Protein AF-A0A2A6FGW3-F1 (afdb_monomer_lite)

InterPro domains:
  IPR027056 Gluconate 2-dehydrogenase subunit 3 [PF13618] (12-99)

Foldseek 3Di:
DPPPDDDPDDPVRLVVQLQVQQQVQCCVVPVDHLVPDDPVVNVVVLVCLCVQNDDTPPPDRSNVSSVVVVVVLVCQCQDFCVVVRVPQVVVCVVVLNQEPDPDDPVCPPVPPDRDPDHHAGPVGHPVVPDPDD

Organism: NCBI:txid2037900

Secondary structure (DSSP, 8-state):
--S---SS--HHHHHHHHHHHHHHHHHHHHS--GGGS-HHHHHHHHHHHHTT--B-STT-BHHHHHHHHHHHHHHHHHS-GGGS-SGGGHHHHHHT--BS-S--HHHHT-TT---SS--BBTTB-GGGGSS--

Radius of gyration: 20.11 Å; chains: 1; bounding box: 54×34×54 Å

Structure (mmCIF, N/CA/C/O backbone):
data_AF-A0A2A6FGW3-F1
#
_entry.id   AF-A0A2A6FGW3-F1
#
loop_
_atom_site.group_PDB
_atom_site.id
_atom_site.type_symbol
_atom_site.label_atom_id
_atom_site.label_alt_id
_atom_site.label_comp_id
_atom_site.label_asym_id
_atom_site.label_entity_id
_atom_site.label_seq_id
_atom_site.pdbx_PDB_ins_code
_atom_site.Cartn_x
_atom_site.Cartn_y
_atom_site.Cartn_z
_atom_site.occupancy
_atom_site.B_iso_or_equiv
_atom_site.auth_seq_id
_atom_site.auth_comp_id
_atom_site.auth_asym_id
_atom_site.auth_atom_id
_atom_site.pdbx_PDB_model_num
ATOM 1 N N . PRO A 1 1 ? -12.564 15.264 -8.832 1.00 50.06 1 PRO A N 1
ATOM 2 C CA . PRO A 1 1 ? -11.524 15.688 -7.862 1.00 50.06 1 PRO A CA 1
ATOM 3 C C . PRO A 1 1 ? -10.136 15.166 -8.280 1.00 50.06 1 PRO A C 1
ATOM 5 O O . PRO A 1 1 ? -9.916 13.964 -8.263 1.00 50.06 1 PRO A O 1
ATOM 8 N N . THR A 1 2 ? -9.234 16.052 -8.717 1.00 65.06 2 THR A N 1
ATOM 9 C CA . THR A 1 2 ? -7.905 15.710 -9.281 1.00 65.06 2 THR A CA 1
ATOM 10 C C . THR A 1 2 ? -6.725 16.015 -8.350 1.00 65.06 2 THR A C 1
ATOM 12 O O . THR A 1 2 ? -5.593 15.714 -8.699 1.00 65.06 2 THR A O 1
ATOM 15 N N . GLN A 1 3 ? -6.969 16.595 -7.169 1.00 75.44 3 GLN A N 1
ATOM 16 C CA . GLN A 1 3 ? -5.915 17.135 -6.292 1.00 75.44 3 GLN A CA 1
ATOM 17 C C . GLN A 1 3 ? -5.476 16.183 -5.159 1.00 75.44 3 GLN A C 1
ATOM 19 O O . GLN A 1 3 ? -4.662 16.553 -4.320 1.00 75.44 3 GLN A O 1
ATOM 24 N N . GLY A 1 4 ? -6.006 14.957 -5.097 1.00 76.25 4 GLY A N 1
ATOM 25 C CA . GLY A 1 4 ? -5.706 14.022 -4.005 1.00 76.25 4 GLY A CA 1
ATOM 26 C C . GLY A 1 4 ? -6.292 14.454 -2.651 1.00 76.25 4 GLY A C 1
ATOM 27 O O . GLY A 1 4 ? -7.214 15.268 -2.586 1.00 76.25 4 GLY A O 1
ATOM 28 N N . TYR A 1 5 ? -5.785 13.876 -1.560 1.00 82.31 5 TYR A N 1
ATOM 29 C CA . TYR A 1 5 ? -6.255 14.136 -0.193 1.00 82.31 5 TYR A CA 1
ATOM 30 C C . TYR A 1 5 ? -6.014 15.596 0.237 1.00 82.31 5 TYR A C 1
ATOM 32 O O . TYR A 1 5 ? -4.895 16.083 0.129 1.00 82.31 5 TYR A O 1
ATOM 40 N N . GLN A 1 6 ? -7.054 16.262 0.756 1.00 83.88 6 GLN A N 1
ATOM 41 C CA . GLN A 1 6 ? -7.042 17.689 1.139 1.00 83.88 6 GLN A CA 1
ATOM 42 C C . GLN A 1 6 ? -7.159 17.931 2.657 1.00 83.88 6 GLN A C 1
ATOM 44 O O . GLN A 1 6 ? -7.456 19.042 3.083 1.00 83.88 6 GLN A O 1
ATOM 49 N N . GLY A 1 7 ? -7.014 16.894 3.487 1.00 84.19 7 GLY A N 1
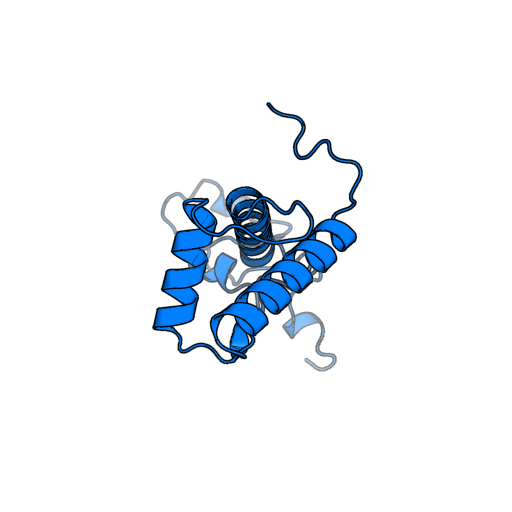ATOM 50 C CA . GLY A 1 7 ? -7.095 17.048 4.942 1.00 84.19 7 GLY A CA 1
ATOM 51 C C . GLY A 1 7 ? -5.765 17.471 5.570 1.00 84.19 7 GLY A C 1
ATOM 52 O O . GLY A 1 7 ? -4.706 17.332 4.966 1.00 84.19 7 GLY A O 1
ATOM 53 N N . GLU A 1 8 ? -5.814 17.924 6.821 1.00 87.75 8 GLU A N 1
ATOM 54 C CA . GLU A 1 8 ? -4.642 18.454 7.542 1.00 87.75 8 GLU A CA 1
ATOM 55 C C . GLU A 1 8 ? -3.613 17.373 7.917 1.00 87.75 8 GLU A C 1
ATOM 57 O O . GLU A 1 8 ? -2.424 17.652 8.060 1.00 87.75 8 GLU A O 1
ATOM 62 N N . ALA A 1 9 ? -4.061 16.123 8.076 1.00 91.12 9 ALA A N 1
ATOM 63 C CA . ALA A 1 9 ? -3.188 15.025 8.476 1.00 91.12 9 ALA A CA 1
ATOM 64 C C . ALA A 1 9 ? -2.201 14.639 7.363 1.00 91.12 9 ALA A C 1
ATOM 66 O O . ALA A 1 9 ? -2.599 14.221 6.273 1.00 91.12 9 ALA A O 1
ATOM 67 N N . ASN A 1 10 ? -0.906 14.674 7.668 1.00 92.69 10 ASN A N 1
ATOM 68 C CA . ASN A 1 10 ? 0.126 14.174 6.765 1.00 92.69 10 ASN A CA 1
ATOM 69 C C . ASN A 1 10 ? 0.042 12.636 6.600 1.00 92.69 10 ASN A C 1
ATOM 71 O O . ASN A 1 10 ? -0.631 11.959 7.389 1.00 92.69 10 ASN A O 1
ATOM 75 N N . PRO A 1 11 ? 0.732 12.039 5.606 1.00 91.44 11 PRO A N 1
ATOM 76 C CA . PRO A 1 11 ? 0.661 10.598 5.363 1.00 91.44 11 PRO A CA 1
ATOM 77 C C . PRO A 1 11 ? 0.956 9.738 6.601 1.00 91.44 11 PRO A C 1
ATOM 79 O O . PRO A 1 11 ? 0.189 8.828 6.912 1.00 91.44 11 PRO A O 1
ATOM 82 N N . ALA A 1 12 ? 2.005 10.056 7.366 1.00 94.88 12 ALA A N 1
ATOM 83 C CA . ALA A 1 12 ? 2.371 9.290 8.558 1.00 94.88 12 ALA A CA 1
ATOM 84 C C . ALA A 1 12 ? 1.294 9.359 9.655 1.00 94.88 12 ALA A C 1
ATOM 86 O O . ALA A 1 12 ? 0.997 8.353 10.300 1.00 94.88 12 ALA A O 1
ATOM 87 N N . GLN A 1 13 ? 0.681 10.527 9.858 1.00 95.69 13 GLN A N 1
ATOM 88 C CA . GLN A 1 13 ? -0.421 10.706 10.805 1.00 95.69 13 GLN A CA 1
ATOM 89 C C . GLN A 1 13 ? -1.645 9.885 10.397 1.00 95.69 13 GLN A C 1
ATOM 91 O O . GLN A 1 13 ? -2.219 9.201 11.241 1.00 95.69 13 GLN A O 1
ATOM 96 N N . ARG A 1 14 ? -2.003 9.875 9.105 1.00 94.94 14 ARG A N 1
ATOM 97 C CA . ARG A 1 14 ? -3.132 9.077 8.593 1.00 94.94 14 ARG A CA 1
ATOM 98 C C . ARG A 1 14 ? -2.955 7.588 8.896 1.00 94.94 14 ARG A C 1
ATOM 100 O O . ARG A 1 14 ? -3.897 6.955 9.365 1.00 94.94 14 ARG A O 1
ATOM 107 N N . TYR A 1 15 ? -1.749 7.053 8.699 1.00 97.06 15 TYR A N 1
ATOM 108 C CA . TYR A 1 15 ? -1.432 5.662 9.039 1.00 97.06 15 TYR A CA 1
ATOM 109 C C . TYR A 1 15 ? -1.510 5.385 10.533 1.00 97.06 15 TYR A C 1
ATOM 111 O O . TYR A 1 15 ? -2.176 4.436 10.936 1.00 97.06 15 TYR A O 1
ATOM 119 N N . ARG A 1 16 ? -0.867 6.211 11.364 1.00 97.31 16 ARG A N 1
ATOM 120 C CA . ARG A 1 16 ? -0.874 6.012 12.821 1.00 97.31 16 ARG A CA 1
ATOM 121 C C . ARG A 1 16 ? -2.296 6.029 13.378 1.00 97.31 16 ARG A C 1
ATOM 123 O O . ARG A 1 16 ? -2.657 5.127 14.127 1.00 97.31 16 ARG A O 1
ATOM 130 N N . THR A 1 17 ? -3.113 6.998 12.967 1.00 96.88 17 THR A N 1
ATOM 131 C CA . THR A 1 17 ? -4.505 7.109 13.420 1.00 96.88 17 THR A CA 1
ATOM 132 C C . THR A 1 17 ? -5.368 5.963 12.893 1.00 96.88 17 THR A C 1
ATOM 134 O O . THR A 1 17 ? -6.152 5.394 13.653 1.00 96.88 17 THR A O 1
ATOM 137 N N . GLY A 1 18 ? -5.221 5.583 11.620 1.00 97.25 18 GLY A N 1
ATOM 138 C CA . GLY A 1 18 ? -5.980 4.479 11.032 1.00 97.25 18 GLY A CA 1
ATOM 139 C C . GLY A 1 18 ? -5.662 3.129 11.679 1.00 97.25 18 GLY A C 1
ATOM 140 O O . GLY A 1 18 ? -6.577 2.426 12.103 1.00 97.25 18 GLY A O 1
ATOM 141 N N . LEU A 1 19 ? -4.375 2.806 11.848 1.00 97.69 19 LEU A N 1
ATOM 142 C CA . LEU A 1 19 ? -3.931 1.564 12.490 1.00 97.69 19 LEU A CA 1
ATOM 143 C C . LEU A 1 19 ? -4.355 1.493 13.961 1.00 97.69 19 LEU A C 1
ATOM 145 O O . LEU A 1 19 ? -4.880 0.470 14.390 1.00 97.69 19 LEU A O 1
ATOM 149 N N . ALA A 1 20 ? -4.204 2.586 14.717 1.00 97.62 20 ALA A N 1
ATOM 150 C CA . ALA A 1 20 ? -4.673 2.644 16.102 1.00 97.62 20 ALA A CA 1
ATOM 151 C C . ALA A 1 20 ? -6.197 2.464 16.208 1.00 97.62 20 ALA A C 1
ATOM 153 O O . ALA A 1 20 ? -6.692 1.866 17.163 1.00 97.62 20 ALA A O 1
ATOM 154 N N . SER A 1 21 ? -6.952 2.955 15.221 1.00 97.75 21 SER A N 1
ATOM 155 C CA . SER A 1 21 ? -8.410 2.812 15.201 1.00 97.75 21 SER A CA 1
ATOM 156 C C . SER A 1 21 ? -8.845 1.383 14.873 1.00 97.75 21 SER A C 1
ATOM 158 O O . SER A 1 21 ? -9.784 0.895 15.495 1.00 97.75 21 SER A O 1
ATOM 160 N N . ILE A 1 22 ? -8.140 0.689 13.969 1.00 98.12 22 ILE A N 1
ATOM 161 C CA . ILE A 1 22 ? -8.346 -0.748 13.713 1.00 98.12 22 ILE A CA 1
ATOM 162 C C . ILE A 1 22 ? -8.036 -1.571 14.965 1.00 98.12 22 ILE A C 1
ATOM 164 O O . ILE A 1 22 ? -8.847 -2.406 15.358 1.00 98.12 22 ILE A O 1
ATOM 168 N N . ASP A 1 23 ? -6.891 -1.324 15.604 1.00 97.56 23 ASP A N 1
ATOM 169 C CA . ASP A 1 23 ? -6.475 -2.055 16.804 1.00 97.56 23 ASP A CA 1
ATOM 170 C C . ASP A 1 23 ? -7.485 -1.880 17.947 1.00 97.56 23 ASP A C 1
ATOM 172 O O . ASP A 1 23 ? -7.936 -2.859 18.535 1.00 97.56 23 ASP A O 1
ATOM 176 N N . SER 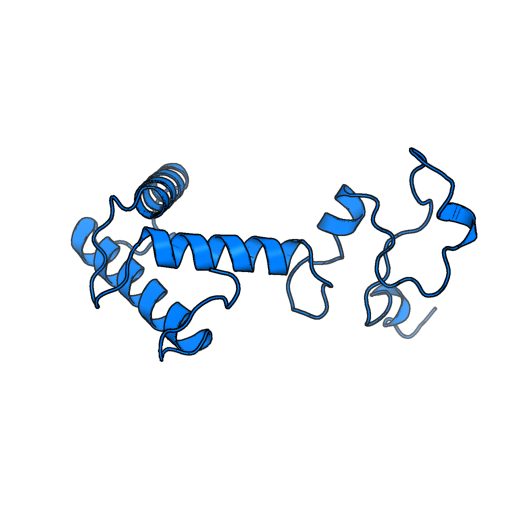A 1 24 ? -7.919 -0.642 18.206 1.00 97.62 24 SER A N 1
ATOM 177 C CA . SER A 1 24 ? -8.953 -0.349 19.205 1.00 97.62 24 SER A CA 1
ATOM 178 C C . SER A 1 24 ? -10.283 -1.036 18.880 1.00 97.62 24 SER A C 1
ATOM 180 O O . SER A 1 24 ? -10.878 -1.664 19.755 1.00 97.62 24 SER A O 1
ATOM 182 N N . PHE A 1 25 ? -10.728 -0.973 17.620 1.00 97.94 25 PHE A N 1
ATOM 183 C CA . PHE A 1 25 ? -11.969 -1.610 17.180 1.00 97.94 25 PHE A CA 1
ATOM 184 C C . PHE A 1 25 ? -11.940 -3.130 17.398 1.00 97.94 25 PHE A C 1
ATOM 186 O O . PHE A 1 25 ? -12.860 -3.687 17.992 1.00 97.94 25 PHE A O 1
ATOM 193 N N . LEU A 1 26 ? -10.876 -3.807 16.959 1.00 97.94 26 LEU A N 1
ATOM 194 C CA . LEU A 1 26 ? -10.769 -5.265 17.060 1.00 97.94 26 LEU A CA 1
ATOM 195 C C . LEU A 1 26 ? -10.559 -5.739 18.502 1.00 97.94 26 LEU A C 1
ATOM 197 O O . LEU A 1 26 ? -11.156 -6.739 18.906 1.00 97.94 26 LEU A O 1
ATOM 201 N N . LYS A 1 27 ? -9.811 -4.982 19.315 1.00 96.94 27 LYS A N 1
ATOM 202 C CA . LYS A 1 27 ? -9.680 -5.254 20.753 1.00 96.94 27 LYS A CA 1
ATOM 203 C C . LYS A 1 27 ? -11.013 -5.142 21.482 1.00 96.94 27 LYS A C 1
ATOM 205 O O . LYS A 1 27 ? -11.288 -5.959 22.352 1.00 96.94 27 LYS A O 1
ATOM 210 N N . GLN A 1 28 ? -11.848 -4.166 21.132 1.00 96.56 28 GLN A N 1
ATOM 211 C CA . GLN A 1 28 ? -13.182 -4.032 21.724 1.00 96.56 28 GLN A CA 1
ATOM 212 C C . GLN A 1 28 ? -14.150 -5.117 21.243 1.00 96.56 28 GLN A C 1
ATOM 214 O O . GLN A 1 28 ? -14.975 -5.575 22.027 1.00 96.56 28 GLN A O 1
ATOM 219 N N . ARG A 1 29 ? -14.052 -5.527 19.972 1.00 95.06 29 ARG A N 1
ATOM 220 C CA . ARG A 1 29 ? -14.930 -6.543 19.379 1.00 95.06 29 ARG A CA 1
ATOM 221 C C . ARG A 1 29 ? -14.618 -7.950 19.898 1.00 95.06 29 ARG A C 1
ATOM 223 O O . ARG A 1 29 ? -15.518 -8.623 20.386 1.00 95.06 29 ARG A O 1
ATOM 230 N N . ASP A 1 30 ? -13.347 -8.356 19.821 1.00 92.31 30 ASP A N 1
ATOM 231 C CA . ASP A 1 30 ? -12.923 -9.753 20.015 1.00 92.31 30 ASP A CA 1
ATOM 232 C C . ASP A 1 30 ? -11.735 -9.915 20.983 1.00 92.31 30 ASP A C 1
ATOM 234 O O . ASP A 1 30 ? -11.254 -11.030 21.183 1.00 92.31 30 ASP A O 1
ATOM 238 N N . GLY A 1 31 ? -11.198 -8.824 21.543 1.00 96.00 31 GLY A N 1
ATOM 239 C CA . GLY A 1 31 ? -9.981 -8.864 22.367 1.00 96.00 31 GLY A CA 1
ATOM 240 C C . GLY A 1 31 ? -8.692 -9.146 21.587 1.00 96.00 31 GLY A C 1
ATOM 241 O O . GLY A 1 31 ? -7.649 -9.348 22.205 1.00 96.00 31 GLY A O 1
ATOM 242 N N . LYS A 1 32 ? -8.751 -9.156 20.250 1.00 96.94 32 LYS A N 1
ATOM 243 C CA . LYS A 1 32 ? -7.640 -9.489 19.348 1.00 96.94 32 LYS A CA 1
ATOM 244 C C . LYS A 1 32 ? -7.172 -8.274 18.555 1.00 96.94 32 LYS A C 1
ATOM 246 O O . LYS A 1 32 ? -7.934 -7.351 18.282 1.00 96.94 32 LYS A O 1
ATOM 251 N N . THR A 1 33 ? -5.924 -8.313 18.122 1.00 97.19 33 THR A N 1
ATOM 252 C CA . THR A 1 33 ? -5.369 -7.452 17.075 1.00 97.19 33 THR A CA 1
ATOM 253 C C . THR A 1 33 ? -5.685 -8.024 15.689 1.00 97.19 33 THR A C 1
ATOM 255 O O . THR A 1 33 ? -6.024 -9.198 15.545 1.00 97.19 33 THR A O 1
ATOM 258 N N . PHE A 1 34 ? -5.526 -7.219 14.632 1.00 97.44 34 PHE A N 1
ATOM 259 C CA . PHE A 1 34 ? -5.724 -7.687 13.252 1.00 97.44 34 PHE A CA 1
ATOM 260 C C . PHE A 1 34 ? -4.841 -8.895 12.899 1.00 97.44 34 PHE A C 1
ATOM 262 O O . PHE A 1 34 ? -5.311 -9.833 12.264 1.00 97.44 34 PHE A O 1
ATOM 269 N N . ALA A 1 35 ? -3.584 -8.899 13.353 1.00 96.94 35 ALA A N 1
ATOM 270 C CA . ALA A 1 35 ? -2.634 -9.974 13.066 1.00 96.94 35 ALA A CA 1
ATOM 271 C C . ALA A 1 35 ? -2.979 -11.303 13.765 1.00 96.94 35 ALA A C 1
ATOM 273 O O . ALA A 1 35 ? -2.505 -12.353 13.343 1.00 96.94 35 ALA A O 1
ATOM 274 N N . GLU A 1 36 ? -3.797 -11.266 14.819 1.00 97.69 36 GLU A N 1
ATOM 275 C CA . GLU A 1 36 ? -4.243 -12.449 15.567 1.00 97.69 36 GLU A CA 1
ATOM 276 C C . GLU A 1 36 ? -5.546 -13.052 15.015 1.00 97.69 36 GLU A C 1
ATOM 278 O O . GLU A 1 36 ? -5.965 -14.133 15.443 1.00 97.69 36 GLU A O 1
ATOM 283 N N . LEU A 1 37 ? -6.207 -12.366 14.078 1.00 97.94 37 LEU A N 1
ATOM 284 C CA . LEU A 1 37 ? -7.356 -12.902 13.354 1.00 97.94 37 LEU A CA 1
ATOM 285 C C . LEU A 1 37 ? -6.918 -14.023 12.408 1.00 97.94 37 LEU A C 1
ATOM 287 O O . LEU A 1 37 ? -5.830 -13.971 11.828 1.00 97.94 37 LEU A O 1
ATOM 291 N N . GLN A 1 38 ? -7.786 -15.013 12.202 1.00 97.62 38 GLN A N 1
ATOM 292 C CA . GLN A 1 38 ? -7.559 -16.019 11.168 1.00 97.62 38 GLN A CA 1
ATOM 293 C C . GLN A 1 38 ? -7.598 -15.375 9.773 1.00 97.62 38 GLN A C 1
ATOM 295 O O . GLN A 1 38 ? -8.307 -14.385 9.589 1.00 97.62 38 GLN A O 1
ATOM 300 N N . PRO A 1 39 ? -6.914 -15.937 8.758 1.00 98.12 39 PRO A N 1
ATOM 301 C CA . PRO A 1 39 ? -6.850 -15.333 7.422 1.00 98.12 39 PRO A CA 1
ATOM 302 C C . PRO A 1 39 ? -8.223 -14.978 6.828 1.00 98.12 39 PRO A C 1
ATOM 304 O O . PRO A 1 39 ? -8.429 -13.863 6.363 1.00 98.12 39 PRO A O 1
A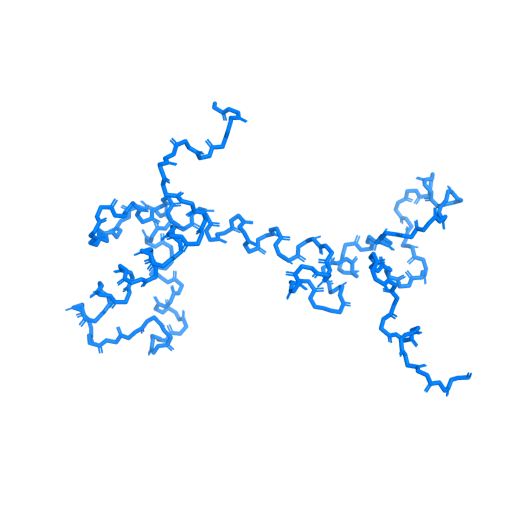TOM 307 N N . ALA A 1 40 ? -9.208 -15.872 6.952 1.00 98.06 40 ALA A N 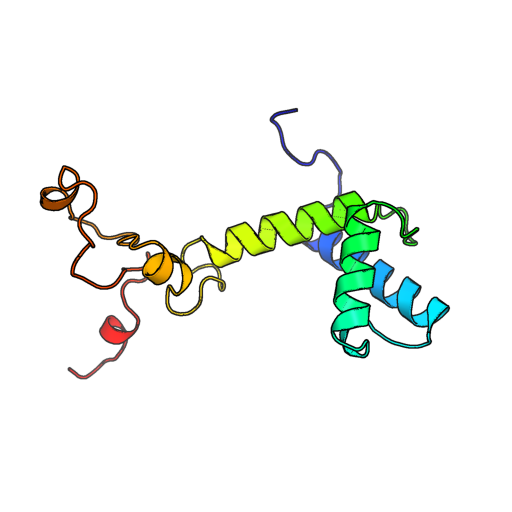1
ATOM 308 C CA . ALA A 1 40 ? -10.566 -15.609 6.473 1.00 98.06 40 ALA A CA 1
ATOM 309 C C . ALA A 1 40 ? -11.267 -14.455 7.224 1.00 98.06 40 ALA A C 1
ATOM 311 O O . ALA A 1 40 ? -12.076 -13.733 6.645 1.00 98.06 40 ALA A O 1
ATOM 312 N N . GLU A 1 41 ? -10.962 -14.265 8.510 1.00 97.88 41 GLU A N 1
ATOM 313 C CA . GLU A 1 41 ? -11.491 -13.156 9.314 1.00 97.88 41 GLU A CA 1
ATOM 314 C C . GLU A 1 41 ? -10.806 -11.829 8.958 1.00 97.88 41 GLU A C 1
ATOM 316 O O . GLU A 1 41 ? -11.460 -10.784 8.970 1.00 97.88 41 GLU A O 1
ATOM 321 N N . GLN A 1 42 ? -9.512 -11.866 8.614 1.00 98.31 42 GLN A N 1
ATOM 322 C CA . GLN A 1 42 ? -8.775 -10.710 8.098 1.00 98.31 42 GLN A CA 1
ATOM 323 C C . GLN A 1 42 ? -9.388 -10.227 6.782 1.00 98.31 42 GLN A C 1
ATOM 325 O O . GLN A 1 42 ? -9.725 -9.047 6.669 1.00 98.31 42 GLN A O 1
ATOM 330 N N . ASP A 1 43 ? -9.608 -11.140 5.833 1.00 98.38 43 ASP A N 1
ATOM 331 C CA . ASP A 1 43 ? -10.226 -10.828 4.541 1.00 98.38 43 ASP A CA 1
ATOM 332 C C . ASP A 1 43 ? -11.634 -10.256 4.729 1.00 98.38 43 ASP A C 1
ATOM 334 O O . ASP A 1 43 ? -11.941 -9.177 4.224 1.00 98.38 43 ASP A O 1
ATOM 338 N N . ALA A 1 44 ? -12.472 -10.916 5.536 1.00 98.25 44 ALA A N 1
ATOM 339 C CA . ALA A 1 44 ? -13.825 -10.444 5.814 1.00 98.25 44 ALA A CA 1
ATOM 340 C C . ALA A 1 44 ? -13.838 -9.041 6.447 1.00 98.25 44 ALA A C 1
ATOM 342 O O . ALA A 1 44 ? -14.682 -8.207 6.105 1.00 98.25 44 ALA A O 1
ATOM 343 N N . PHE A 1 45 ? -12.899 -8.758 7.354 1.00 98.19 45 PHE A N 1
ATOM 344 C CA . PHE A 1 45 ? -12.764 -7.442 7.970 1.00 98.19 45 PHE A CA 1
ATOM 345 C C . PHE A 1 45 ? -12.335 -6.372 6.958 1.00 98.19 45 PHE A C 1
ATOM 347 O O . PHE A 1 45 ? -12.945 -5.302 6.914 1.00 98.19 45 PHE A O 1
ATOM 354 N N . LEU A 1 46 ? -11.340 -6.661 6.116 1.00 98.19 46 LEU A N 1
ATOM 355 C CA . LEU A 1 46 ? -10.884 -5.750 5.065 1.00 98.19 46 LEU A CA 1
ATOM 356 C C . LEU A 1 46 ? -11.985 -5.477 4.030 1.00 98.19 46 LEU A C 1
ATOM 358 O O . LEU A 1 46 ? -12.224 -4.318 3.697 1.00 98.19 46 LEU A O 1
ATOM 362 N N . THR A 1 47 ? -12.734 -6.499 3.604 1.00 98.44 47 THR A N 1
ATOM 363 C CA . THR A 1 47 ? -13.909 -6.337 2.730 1.00 98.44 47 THR A CA 1
ATOM 364 C C . THR A 1 47 ? -14.990 -5.471 3.385 1.00 98.44 47 THR A C 1
ATOM 366 O O . THR A 1 47 ? -15.605 -4.623 2.737 1.00 98.44 47 THR A O 1
ATOM 369 N N . ALA A 1 48 ? -15.234 -5.639 4.688 1.00 98.31 48 ALA A N 1
ATOM 370 C CA . ALA A 1 48 ? -16.188 -4.801 5.410 1.00 98.31 48 ALA A CA 1
ATOM 371 C C . ALA A 1 48 ? -15.708 -3.343 5.526 1.00 98.31 48 ALA A C 1
ATOM 373 O O . ALA A 1 48 ? -16.525 -2.424 5.416 1.00 98.31 48 ALA A O 1
ATOM 374 N N . MET A 1 49 ? -14.404 -3.118 5.721 1.00 98.44 49 MET A N 1
ATOM 375 C CA . MET A 1 49 ? -13.812 -1.781 5.691 1.00 98.44 49 MET A CA 1
ATOM 376 C C . MET A 1 49 ? -13.962 -1.132 4.315 1.00 98.44 49 MET A C 1
ATOM 378 O O . MET A 1 49 ? -14.407 0.010 4.244 1.00 98.44 49 MET A O 1
ATOM 382 N N . GLU A 1 50 ? -13.638 -1.854 3.240 1.00 98.25 50 GLU A N 1
ATOM 383 C CA . GLU A 1 50 ? -13.797 -1.399 1.855 1.00 98.25 50 GLU A CA 1
ATOM 384 C C . GLU A 1 50 ? -15.236 -0.948 1.579 1.00 98.25 50 GLU A C 1
ATOM 386 O O . GLU A 1 50 ? -15.468 0.161 1.096 1.00 98.25 50 GLU A O 1
ATOM 391 N N . ALA A 1 51 ? -16.212 -1.761 1.991 1.00 98.06 51 ALA A N 1
ATOM 392 C CA . ALA A 1 51 ? -17.635 -1.462 1.862 1.00 98.06 51 ALA A CA 1
ATOM 393 C C . ALA A 1 51 ? -18.138 -0.353 2.812 1.00 98.06 51 ALA A C 1
ATOM 395 O O . ALA A 1 51 ? -19.326 -0.032 2.797 1.00 98.06 51 ALA A O 1
ATOM 396 N N . GLY A 1 52 ? -17.277 0.210 3.668 1.00 97.31 52 GLY A N 1
ATOM 397 C CA . GLY A 1 52 ? -17.638 1.253 4.630 1.00 97.31 52 GLY A CA 1
ATOM 398 C C . GLY A 1 52 ? -18.553 0.777 5.762 1.00 97.31 52 GLY A C 1
ATOM 399 O O . GLY A 1 52 ? -19.218 1.597 6.386 1.00 97.31 52 GLY A O 1
ATOM 400 N N . LYS A 1 53 ? -18.607 -0.535 6.027 1.00 97.56 53 LYS A N 1
ATOM 401 C CA . LYS A 1 53 ? -19.491 -1.157 7.033 1.00 97.56 53 LYS A CA 1
ATOM 402 C C . LYS A 1 53 ? -18.879 -1.226 8.432 1.00 97.56 53 LYS A C 1
ATOM 404 O O . LYS A 1 53 ? -19.546 -1.641 9.373 1.00 97.56 53 LYS A O 1
ATOM 409 N N . VAL A 1 54 ? -17.605 -0.863 8.564 1.00 97.38 54 VAL A N 1
ATOM 410 C CA . VAL A 1 54 ? -16.895 -0.831 9.847 1.00 97.38 54 VAL A CA 1
ATOM 411 C C . VAL A 1 54 ? -16.889 0.600 10.366 1.00 97.38 54 VAL A C 1
ATOM 413 O O . VAL A 1 54 ? -16.332 1.491 9.718 1.00 97.38 54 VAL A O 1
ATOM 416 N N . GLU A 1 55 ? -17.468 0.818 11.541 1.00 96.56 55 GLU A N 1
ATOM 417 C CA . GLU A 1 55 ? -17.393 2.103 12.234 1.00 96.56 55 GLU A CA 1
ATOM 418 C C . GLU A 1 55 ? -16.140 2.147 13.107 1.00 96.56 55 GLU A C 1
ATOM 420 O O . GLU A 1 55 ? -16.108 1.636 14.225 1.00 96.56 55 GLU A O 1
ATOM 425 N N . LEU A 1 56 ? -15.072 2.728 12.559 1.00 96.88 56 LEU A N 1
ATOM 426 C CA . LEU A 1 56 ? -13.827 2.906 13.294 1.00 96.88 56 LEU A CA 1
ATOM 427 C C . LEU A 1 56 ? -13.920 4.118 14.236 1.00 96.88 56 LEU A C 1
ATOM 429 O O . LEU A 1 56 ? -14.526 5.135 13.881 1.00 96.88 56 LEU A O 1
ATOM 433 N N . PRO A 1 57 ? -13.276 4.052 15.415 1.00 95.31 57 PRO A N 1
ATOM 434 C CA . PRO A 1 57 ? -13.193 5.188 16.325 1.00 95.31 57 PRO A CA 1
ATOM 435 C C . PRO A 1 57 ? -12.318 6.323 15.755 1.00 95.31 57 PRO A C 1
ATOM 437 O O . PRO A 1 57 ? -11.753 6.234 14.663 1.00 95.31 57 PRO A O 1
ATOM 440 N N . ASN A 1 58 ? -12.193 7.416 16.517 1.00 88.88 58 ASN A N 1
ATOM 441 C CA . ASN A 1 58 ? -11.301 8.552 16.227 1.00 88.88 58 ASN A CA 1
ATOM 442 C C . ASN A 1 58 ? -11.597 9.295 14.910 1.00 88.88 58 ASN A C 1
ATOM 444 O O . ASN A 1 58 ? -10.711 9.920 14.329 1.00 88.88 58 ASN A O 1
ATOM 448 N N . GLY A 1 59 ? -12.839 9.220 14.421 1.00 89.06 59 GLY A N 1
ATOM 449 C CA . GLY A 1 59 ? -13.265 9.905 13.198 1.00 89.06 59 GLY A CA 1
ATOM 450 C C . GLY A 1 59 ? -12.696 9.308 11.906 1.00 89.06 59 GLY A C 1
ATOM 451 O O . GLY A 1 59 ? -12.800 9.931 10.848 1.00 89.06 59 GLY A O 1
ATOM 452 N N . VAL A 1 60 ? -12.106 8.109 11.956 1.00 94.94 60 VAL A N 1
ATOM 453 C CA . VAL A 1 60 ? -11.554 7.447 10.770 1.00 94.94 60 VAL A CA 1
ATOM 454 C C . VAL A 1 60 ? -12.681 6.830 9.944 1.00 94.94 60 VAL A C 1
ATOM 456 O O . VAL A 1 60 ? -13.415 5.962 10.405 1.00 94.94 60 VAL A O 1
ATOM 459 N N . LYS A 1 61 ? -12.800 7.230 8.676 1.00 95.12 61 LYS A N 1
ATOM 460 C CA . LYS A 1 61 ? -13.679 6.546 7.718 1.00 95.12 61 LYS A CA 1
ATOM 461 C C . LYS A 1 61 ? -12.996 5.269 7.229 1.00 95.12 61 LYS A C 1
ATOM 463 O O . LYS A 1 61 ? -11.951 5.350 6.585 1.00 95.12 61 LYS A O 1
ATOM 468 N N . SER A 1 62 ? -13.589 4.111 7.518 1.00 97.19 62 SER A N 1
ATOM 469 C CA . SER A 1 62 ? -13.023 2.791 7.197 1.00 97.19 62 SER A CA 1
ATOM 470 C C . SER A 1 62 ? -12.713 2.615 5.713 1.00 97.19 62 SER A C 1
ATOM 472 O O . SER A 1 62 ? -11.573 2.301 5.379 1.00 97.19 62 SER A O 1
ATOM 474 N N . SER A 1 63 ? -13.661 2.925 4.830 1.00 97.00 63 SER A N 1
ATOM 475 C CA . SER A 1 63 ? -13.460 2.844 3.376 1.00 97.00 63 SER A CA 1
ATOM 476 C C . SER A 1 63 ? -12.381 3.805 2.876 1.00 97.00 63 SER A C 1
ATOM 478 O O . SER A 1 63 ? -11.570 3.451 2.023 1.00 97.00 63 SER A O 1
ATOM 480 N N . GLY A 1 64 ? -12.302 5.006 3.455 1.00 94.62 64 GLY A N 1
ATOM 481 C CA . GLY A 1 64 ? -11.266 5.986 3.124 1.00 94.62 64 GLY A CA 1
ATOM 482 C C . GLY A 1 64 ? -9.862 5.541 3.546 1.00 94.62 64 GLY A C 1
ATOM 483 O O . GLY A 1 64 ? -8.901 5.750 2.805 1.00 94.62 64 GLY A O 1
ATOM 484 N N . PHE A 1 65 ? -9.729 4.916 4.719 1.00 96.44 65 PHE A N 1
ATOM 485 C CA . PHE A 1 65 ? -8.447 4.373 5.169 1.00 96.44 65 PHE A CA 1
ATOM 486 C C . PHE A 1 65 ? -8.055 3.112 4.391 1.00 96.44 65 PHE A C 1
ATOM 488 O O . PHE A 1 65 ? -6.902 2.997 3.984 1.00 96.44 65 PHE A O 1
ATOM 495 N N . PHE A 1 66 ? -9.007 2.219 4.105 1.00 97.69 66 PHE A N 1
ATOM 496 C CA . PHE A 1 66 ? -8.777 1.060 3.242 1.00 97.69 66 PHE A CA 1
ATOM 497 C C . PHE A 1 66 ? -8.300 1.481 1.847 1.00 97.69 66 PHE A C 1
ATOM 499 O O . PHE A 1 66 ? -7.296 0.967 1.366 1.00 97.69 66 PHE A O 1
ATOM 506 N N . GLY A 1 67 ? -8.947 2.475 1.231 1.00 96.31 67 GLY A N 1
ATOM 507 C CA . GLY A 1 67 ? -8.530 2.999 -0.071 1.00 96.31 67 GLY A CA 1
ATOM 508 C C . GLY A 1 67 ? -7.102 3.558 -0.065 1.00 96.31 67 GLY A C 1
ATOM 509 O O . GLY A 1 67 ? -6.340 3.284 -0.988 1.00 96.31 67 GLY A O 1
ATOM 510 N N . LEU A 1 68 ? -6.706 4.276 0.995 1.00 95.50 68 LEU A N 1
ATOM 511 C CA . LEU A 1 68 ? -5.319 4.730 1.172 1.00 95.50 68 LEU A CA 1
ATOM 512 C C . LEU A 1 68 ? -4.343 3.550 1.264 1.00 95.50 68 LEU A C 1
ATOM 514 O O . LEU A 1 68 ? -3.299 3.573 0.617 1.00 9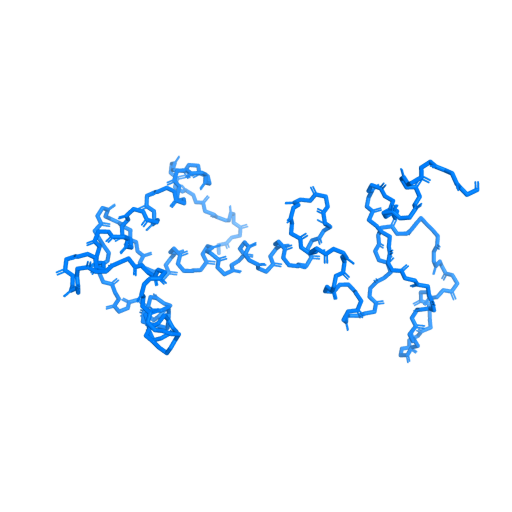5.50 68 LEU A O 1
ATOM 518 N N . LEU A 1 69 ? -4.671 2.544 2.081 1.00 96.44 69 LEU A N 1
ATOM 519 C CA . LEU A 1 69 ? -3.844 1.351 2.240 1.00 96.44 69 LEU A CA 1
ATOM 520 C C . LEU A 1 69 ? -3.663 0.636 0.903 1.00 96.44 69 LEU A C 1
ATOM 522 O O . LEU A 1 69 ? -2.531 0.400 0.499 1.00 96.44 69 LEU A O 1
ATOM 526 N N . LEU A 1 70 ? -4.764 0.359 0.201 1.00 96.88 70 LEU A N 1
ATOM 527 C CA . LEU A 1 70 ? -4.753 -0.323 -1.087 1.00 96.88 70 LEU A CA 1
ATOM 528 C C . LEU A 1 70 ? -3.935 0.451 -2.125 1.00 96.88 70 LEU A C 1
ATOM 530 O O . LEU A 1 70 ? -3.090 -0.140 -2.796 1.00 96.88 70 LEU A O 1
ATOM 534 N N . GLN A 1 71 ? -4.141 1.767 -2.226 1.00 95.75 71 GLN A N 1
ATOM 535 C CA . GLN A 1 71 ? -3.370 2.623 -3.124 1.00 95.75 71 GLN A CA 1
ATOM 536 C C . GLN A 1 71 ? -1.868 2.502 -2.849 1.00 95.75 71 GLN A C 1
ATOM 538 O O . GLN A 1 71 ? -1.105 2.175 -3.754 1.00 95.75 71 GLN A O 1
ATOM 543 N N . ASN A 1 72 ? -1.446 2.684 -1.600 1.00 95.75 72 ASN A N 1
ATOM 544 C CA . ASN A 1 72 ? -0.032 2.643 -1.242 1.00 95.75 72 ASN A CA 1
ATOM 545 C C . ASN A 1 72 ? 0.569 1.232 -1.350 1.00 95.75 72 ASN A C 1
ATOM 547 O O . ASN A 1 72 ? 1.759 1.093 -1.627 1.00 95.75 72 ASN A O 1
ATOM 551 N N . THR A 1 73 ? -0.227 0.176 -1.161 1.00 95.69 73 THR A N 1
ATOM 552 C CA . THR A 1 73 ? 0.196 -1.205 -1.429 1.00 95.69 73 THR A CA 1
ATOM 553 C C . THR A 1 73 ? 0.449 -1.416 -2.918 1.00 95.69 73 THR A C 1
ATOM 555 O O . THR A 1 73 ? 1.475 -1.992 -3.274 1.00 95.69 73 THR A O 1
ATOM 558 N N . MET A 1 74 ? -0.433 -0.925 -3.794 1.00 96.56 74 MET A N 1
ATOM 559 C CA . MET A 1 74 ? -0.213 -0.978 -5.242 1.00 96.56 74 MET A CA 1
ATOM 560 C C . MET A 1 74 ? 1.017 -0.159 -5.644 1.00 96.56 74 MET A C 1
ATOM 562 O O . MET A 1 74 ? 1.875 -0.668 -6.361 1.00 96.56 74 MET A O 1
ATOM 566 N N . GLU A 1 75 ? 1.142 1.071 -5.145 1.00 95.62 75 GLU A N 1
ATOM 567 C CA . GLU A 1 75 ? 2.308 1.925 -5.391 1.00 95.62 75 GLU A CA 1
ATOM 568 C C . GLU A 1 75 ? 3.596 1.230 -4.941 1.00 95.62 75 GLU A C 1
ATOM 570 O O . GLU A 1 75 ? 4.513 1.075 -5.739 1.00 95.62 75 GLU A O 1
ATOM 575 N N . GLY A 1 76 ? 3.651 0.707 -3.715 1.00 95.75 76 GLY A N 1
ATOM 576 C CA . GLY A 1 76 ? 4.813 -0.026 -3.216 1.00 95.75 76 GLY A CA 1
ATOM 577 C C . GLY A 1 76 ? 5.106 -1.312 -3.995 1.00 95.75 76 GLY A C 1
ATOM 578 O O . GLY A 1 76 ? 6.268 -1.672 -4.171 1.00 95.75 76 GLY A O 1
ATOM 579 N N . PHE A 1 77 ? 4.087 -2.019 -4.486 1.00 96.75 77 PHE A N 1
ATOM 580 C CA . PHE A 1 77 ? 4.287 -3.256 -5.242 1.00 96.75 77 PHE A CA 1
ATOM 581 C C . PHE A 1 77 ? 4.771 -3.006 -6.674 1.00 96.75 77 PHE A C 1
ATOM 583 O O . PHE A 1 77 ? 5.569 -3.793 -7.181 1.00 96.75 77 PHE A O 1
ATOM 590 N N . PHE A 1 78 ? 4.331 -1.929 -7.326 1.00 96.25 78 PHE A N 1
ATOM 591 C CA . PHE A 1 78 ? 4.668 -1.632 -8.723 1.00 96.25 78 PHE A CA 1
ATOM 592 C C . PHE A 1 78 ? 5.780 -0.593 -8.904 1.00 96.25 78 PHE A C 1
ATOM 594 O O . PHE A 1 78 ? 6.337 -0.500 -10.000 1.00 96.25 78 PHE A O 1
ATOM 601 N N . ALA A 1 79 ? 6.132 0.167 -7.867 1.00 96.31 79 ALA A N 1
ATOM 602 C CA . ALA A 1 79 ? 7.236 1.117 -7.915 1.00 96.31 79 ALA A CA 1
ATOM 603 C C . ALA A 1 79 ? 8.608 0.425 -7.916 1.00 96.31 79 ALA A C 1
ATOM 605 O O . ALA A 1 79 ? 8.740 -0.801 -7.834 1.00 96.31 79 ALA A O 1
ATOM 606 N N . ASP A 1 80 ? 9.647 1.244 -8.036 1.00 95.81 80 ASP A N 1
ATOM 607 C CA . ASP A 1 80 ? 11.028 0.801 -7.912 1.00 95.81 80 ASP A CA 1
ATOM 608 C C . ASP A 1 80 ? 11.307 0.261 -6.490 1.00 95.81 80 ASP A C 1
ATOM 610 O O . ASP A 1 80 ? 10.857 0.864 -5.508 1.00 95.81 80 ASP A O 1
ATOM 614 N N . PRO A 1 81 ? 12.040 -0.859 -6.341 1.00 94.75 81 PRO A N 1
ATOM 615 C CA . PRO A 1 81 ? 12.383 -1.418 -5.031 1.00 94.75 81 PRO A CA 1
ATOM 616 C C . PRO A 1 81 ? 13.168 -0.470 -4.112 1.00 94.75 81 PRO A C 1
ATOM 618 O O . PRO A 1 81 ? 13.181 -0.709 -2.905 1.00 94.75 81 PRO A O 1
ATOM 621 N N . VAL A 1 82 ? 13.774 0.610 -4.626 1.00 94.31 82 VAL A N 1
ATOM 622 C CA . VAL A 1 82 ? 14.429 1.650 -3.806 1.00 94.31 82 VAL A CA 1
ATOM 623 C C . VAL A 1 82 ? 13.494 2.243 -2.744 1.00 94.31 82 VAL A C 1
ATOM 625 O O . VAL A 1 82 ? 13.939 2.689 -1.690 1.00 94.31 82 VAL A O 1
ATOM 628 N N . TYR A 1 83 ? 12.178 2.201 -2.972 1.00 93.50 83 TYR A N 1
ATOM 629 C CA . TYR A 1 83 ? 11.175 2.670 -2.013 1.00 93.50 83 TYR A CA 1
ATOM 630 C C . TYR A 1 83 ? 10.813 1.626 -0.937 1.00 93.50 83 TYR A C 1
ATOM 632 O O . TYR A 1 83 ? 9.885 1.836 -0.159 1.00 93.50 83 TYR A O 1
ATOM 640 N N . GLY A 1 84 ? 11.521 0.492 -0.885 1.00 91.88 84 GLY A N 1
ATOM 641 C CA . GLY A 1 84 ? 11.346 -0.574 0.109 1.00 91.88 84 GLY A CA 1
ATOM 642 C C . GLY A 1 84 ? 10.240 -1.587 -0.214 1.00 91.88 84 GLY A C 1
ATOM 643 O O . GLY A 1 84 ? 10.114 -2.598 0.478 1.00 91.88 84 GLY A O 1
ATOM 644 N N . GLY A 1 85 ? 9.451 -1.335 -1.261 1.00 94.56 85 GLY A N 1
ATOM 645 C CA . GLY A 1 85 ? 8.486 -2.274 -1.832 1.00 94.56 85 GLY A CA 1
ATOM 646 C C . GLY A 1 85 ? 9.097 -3.151 -2.931 1.00 94.56 85 GLY A C 1
ATOM 647 O O . GLY A 1 85 ? 10.310 -3.343 -2.967 1.00 94.56 85 GLY A O 1
ATOM 648 N N . ASN A 1 86 ? 8.246 -3.704 -3.808 1.00 95.81 86 ASN A N 1
ATOM 649 C CA . ASN A 1 86 ? 8.596 -4.490 -5.005 1.00 95.81 86 ASN A CA 1
ATOM 650 C C . ASN A 1 86 ? 9.887 -5.315 -4.872 1.00 95.81 86 ASN A C 1
ATOM 652 O O . ASN A 1 86 ? 10.788 -5.235 -5.713 1.00 95.81 86 ASN A O 1
ATOM 656 N N . LYS A 1 87 ? 10.012 -6.066 -3.771 1.00 92.06 87 LYS A N 1
ATOM 657 C CA . LYS A 1 87 ? 11.280 -6.688 -3.401 1.00 92.06 87 LYS A CA 1
ATOM 658 C C . LYS A 1 87 ? 11.793 -7.555 -4.545 1.00 92.06 87 LYS A C 1
ATOM 660 O O . LYS A 1 87 ? 11.049 -8.317 -5.156 1.00 92.06 87 LYS A O 1
ATOM 665 N N . ASP A 1 88 ? 13.078 -7.405 -4.839 1.00 90.94 88 ASP A N 1
ATOM 666 C CA . ASP A 1 88 ? 13.767 -8.090 -5.925 1.00 90.94 88 ASP A CA 1
ATOM 667 C C . ASP A 1 88 ? 13.145 -7.821 -7.312 1.00 90.94 88 ASP A C 1
ATOM 669 O O . ASP A 1 88 ? 13.447 -8.556 -8.242 1.00 90.94 88 ASP A O 1
ATOM 673 N N . MET A 1 89 ? 12.313 -6.784 -7.487 1.00 94.69 89 MET A N 1
ATOM 674 C CA . MET A 1 89 ? 11.600 -6.441 -8.730 1.00 94.69 89 MET A CA 1
ATOM 675 C C . MET A 1 89 ? 10.610 -7.529 -9.192 1.00 94.69 89 MET A C 1
ATOM 677 O O . MET A 1 89 ? 10.451 -7.773 -10.393 1.00 94.69 89 MET A O 1
ATOM 681 N N . VAL A 1 90 ? 9.964 -8.229 -8.252 1.00 95.19 90 VAL A N 1
ATOM 682 C CA . VAL A 1 90 ? 9.017 -9.320 -8.556 1.00 95.19 90 VAL A CA 1
ATOM 683 C C . VAL A 1 90 ? 7.858 -8.886 -9.451 1.00 95.19 90 VAL A C 1
ATOM 685 O O . VAL A 1 90 ? 7.532 -9.612 -10.390 1.00 95.19 90 VAL A O 1
ATOM 688 N N . SER A 1 91 ? 7.269 -7.710 -9.224 1.00 96.31 91 SER A N 1
ATOM 689 C CA . SER A 1 91 ? 6.141 -7.239 -10.035 1.00 96.31 91 SER A CA 1
ATOM 690 C C . SER A 1 91 ? 6.592 -6.874 -11.447 1.00 96.31 91 SER A C 1
ATOM 692 O O . SER A 1 91 ? 5.901 -7.147 -12.424 1.00 96.31 91 SER A O 1
ATOM 694 N N . TRP A 1 92 ? 7.802 -6.336 -11.586 1.00 95.31 92 TRP A N 1
ATOM 695 C CA . TRP A 1 92 ? 8.371 -5.998 -12.886 1.00 95.31 92 TRP A CA 1
ATOM 696 C C . TRP A 1 92 ? 8.691 -7.247 -13.699 1.00 95.31 92 TRP A C 1
ATOM 698 O O . TRP A 1 92 ? 8.383 -7.289 -14.886 1.00 95.31 92 TRP A O 1
ATOM 708 N N . ARG A 1 93 ? 9.219 -8.301 -13.060 1.00 92.75 93 ARG A N 1
ATOM 709 C CA . ARG A 1 93 ? 9.374 -9.616 -13.703 1.00 92.75 93 ARG A CA 1
ATOM 710 C C . ARG A 1 93 ? 8.035 -10.199 -14.140 1.00 92.75 93 ARG A C 1
ATOM 712 O O . ARG A 1 93 ? 7.941 -10.685 -15.259 1.00 92.75 93 ARG A O 1
ATOM 719 N N . MET A 1 94 ? 7.016 -10.117 -13.283 1.00 92.94 94 MET A N 1
ATOM 720 C CA . MET A 1 94 ? 5.658 -10.572 -13.599 1.00 92.94 94 MET A CA 1
ATOM 721 C C . MET A 1 94 ? 5.096 -9.863 -14.840 1.00 92.94 94 MET A C 1
ATOM 723 O O . MET A 1 94 ? 4.484 -10.506 -15.685 1.00 92.94 94 MET A O 1
ATOM 727 N N . LEU A 1 95 ? 5.326 -8.553 -14.966 1.00 92.06 95 LEU A N 1
ATOM 728 C CA . LEU A 1 95 ? 4.835 -7.740 -16.083 1.00 92.06 95 LEU A CA 1
ATOM 729 C C . LEU A 1 95 ? 5.742 -7.763 -17.325 1.00 92.06 95 LEU A C 1
ATOM 731 O O . LEU A 1 95 ? 5.354 -7.246 -18.369 1.00 92.06 95 LEU A O 1
ATOM 735 N N . GLY A 1 96 ? 6.962 -8.297 -17.224 1.00 90.19 96 GLY A N 1
ATOM 736 C CA . GLY A 1 96 ? 7.986 -8.151 -18.264 1.00 90.19 96 GLY A CA 1
ATOM 737 C C . GLY A 1 96 ? 8.508 -6.715 -18.418 1.00 90.19 96 GLY A C 1
ATOM 738 O O . GLY A 1 96 ? 9.065 -6.368 -19.460 1.00 90.19 96 GLY A O 1
ATOM 739 N N . PHE A 1 97 ? 8.332 -5.868 -17.400 1.00 91.62 97 PHE A N 1
ATOM 740 C CA . PHE A 1 97 ? 8.812 -4.489 -17.411 1.00 91.62 97 PHE A CA 1
ATOM 741 C C . PHE A 1 97 ? 10.343 -4.458 -17.222 1.00 91.62 97 PHE A C 1
ATOM 743 O O . PHE A 1 97 ? 10.839 -5.019 -16.243 1.00 91.62 97 PHE A O 1
ATOM 750 N N . PRO A 1 98 ? 11.120 -3.801 -18.110 1.00 91.88 98 PRO A N 1
ATOM 751 C CA . PRO A 1 98 ? 12.588 -3.807 -18.050 1.00 91.88 98 PRO A CA 1
ATOM 752 C C . PRO A 1 98 ? 13.185 -2.975 -16.900 1.00 91.88 98 PRO A C 1
ATOM 754 O O . PRO A 1 98 ? 14.407 -2.992 -16.714 1.00 91.88 98 PRO A O 1
ATOM 757 N N . GLY A 1 99 ? 12.358 -2.262 -16.130 1.00 92.12 99 GLY A N 1
ATOM 758 C CA . GLY A 1 99 ? 12.801 -1.351 -15.075 1.00 92.12 99 GLY A CA 1
ATOM 759 C C . GLY A 1 99 ? 13.401 -0.051 -15.620 1.00 92.12 99 GLY A C 1
ATOM 760 O O . GLY A 1 99 ? 13.207 0.303 -16.783 1.00 92.12 99 GLY A O 1
ATOM 761 N N . ALA A 1 100 ? 14.180 0.643 -14.790 1.00 90.38 100 ALA A N 1
ATOM 762 C CA . ALA A 1 100 ? 14.881 1.897 -15.086 1.00 90.38 100 ALA A CA 1
ATOM 763 C C . ALA A 1 100 ? 16.113 1.713 -16.001 1.00 90.38 100 ALA A C 1
ATOM 765 O O . ALA A 1 100 ? 17.145 2.368 -15.853 1.00 90.38 100 ALA A O 1
ATOM 766 N N . ARG A 1 101 ? 16.040 0.783 -16.956 1.00 88.56 101 ARG A N 1
ATOM 767 C CA . ARG A 1 101 ? 17.138 0.478 -17.870 1.00 88.56 101 ARG A CA 1
ATOM 768 C C . ARG A 1 101 ? 17.402 1.649 -18.820 1.00 88.56 101 ARG A C 1
ATOM 770 O O . ARG A 1 101 ? 16.516 2.040 -19.572 1.00 88.56 101 ARG A O 1
ATOM 777 N N . TYR A 1 102 ? 18.653 2.119 -18.840 1.00 82.94 102 TYR A N 1
ATOM 778 C CA . TYR A 1 102 ? 19.087 3.276 -19.633 1.00 82.94 102 TYR A CA 1
ATOM 779 C C . TYR A 1 102 ? 18.810 3.146 -21.139 1.00 82.94 102 TYR A C 1
ATOM 781 O O . TYR A 1 102 ? 18.278 4.074 -21.740 1.00 82.94 102 TYR A O 1
ATOM 789 N N . ASP A 1 103 ? 19.140 2.001 -21.749 1.00 83.94 103 ASP A N 1
ATOM 790 C CA . ASP A 1 103 ? 18.878 1.765 -23.171 1.00 83.94 103 ASP A CA 1
ATOM 791 C C . ASP A 1 103 ? 18.166 0.428 -23.402 1.00 83.94 103 ASP A C 1
ATOM 793 O O . ASP A 1 103 ? 18.658 -0.648 -23.046 1.00 83.94 103 ASP A O 1
ATOM 797 N N . TYR A 1 104 ? 16.978 0.515 -23.997 1.00 85.38 104 TYR A N 1
ATOM 798 C CA . TYR A 1 104 ? 16.203 -0.612 -24.512 1.00 85.38 104 TYR A CA 1
ATOM 799 C C . TYR A 1 104 ? 15.495 -0.257 -25.830 1.00 85.38 104 TYR A C 1
ATOM 801 O O . TYR A 1 104 ? 14.528 -0.918 -26.211 1.00 85.38 104 TYR A O 1
ATOM 809 N N . ARG A 1 105 ? 15.971 0.777 -26.545 1.00 88.31 105 ARG A N 1
ATOM 810 C CA . ARG A 1 105 ? 15.303 1.347 -27.733 1.00 88.31 105 ARG A CA 1
ATOM 811 C C . ARG A 1 105 ? 15.013 0.308 -28.815 1.00 88.31 105 ARG A C 1
ATOM 813 O O . ARG A 1 105 ? 13.916 0.302 -29.366 1.00 88.31 105 ARG A O 1
ATOM 820 N N . ASP A 1 106 ? 15.926 -0.641 -29.018 1.00 88.25 106 ASP A N 1
ATOM 821 C CA . ASP A 1 106 ? 15.778 -1.745 -29.981 1.00 88.25 106 ASP A CA 1
ATOM 822 C C . ASP A 1 106 ? 14.590 -2.683 -29.692 1.00 88.25 106 ASP A C 1
ATOM 824 O O . ASP A 1 106 ? 14.244 -3.527 -30.520 1.00 88.25 106 ASP A O 1
ATOM 828 N N . HIS A 1 107 ? 13.981 -2.584 -28.507 1.00 87.38 107 HIS A N 1
ATOM 829 C CA . HIS A 1 107 ? 12.851 -3.410 -28.082 1.00 87.38 107 HIS A CA 1
ATOM 830 C C . HIS A 1 107 ? 11.534 -2.635 -27.987 1.00 87.38 107 HIS A C 1
ATOM 832 O O . HIS A 1 107 ? 10.489 -3.262 -27.851 1.00 87.38 107 HIS A O 1
ATOM 838 N N . VAL A 1 108 ? 11.546 -1.305 -28.130 1.00 85.81 108 VAL A N 1
ATOM 839 C CA . VAL A 1 108 ? 10.335 -0.469 -28.017 1.00 85.81 108 VAL A CA 1
ATOM 840 C C . VAL A 1 108 ? 9.284 -0.841 -29.071 1.00 85.81 108 VAL A C 1
ATOM 842 O O . VAL A 1 108 ? 8.098 -0.897 -28.763 1.00 85.81 108 VAL A O 1
ATOM 845 N N . GLY A 1 109 ? 9.710 -1.147 -30.301 1.00 90.94 109 GLY A N 1
ATOM 846 C CA . GLY A 1 109 ? 8.810 -1.557 -31.389 1.00 90.94 109 GLY A CA 1
ATOM 847 C C . GLY A 1 109 ? 8.457 -3.050 -31.411 1.00 90.94 109 GLY A C 1
ATOM 848 O O . GLY A 1 109 ? 7.688 -3.488 -32.264 1.00 90.94 109 GLY A O 1
ATOM 849 N N . LYS A 1 110 ? 9.027 -3.862 -30.511 1.00 89.62 110 LYS A N 1
ATOM 850 C CA . LYS A 1 110 ? 8.832 -5.319 -30.490 1.00 89.62 110 LYS A CA 1
ATOM 851 C C . LYS A 1 110 ? 7.639 -5.683 -29.610 1.00 89.62 110 LYS A C 1
ATOM 853 O O . LYS A 1 110 ? 7.786 -6.139 -28.480 1.00 89.62 110 LYS A O 1
ATOM 858 N N . HIS A 1 111 ? 6.439 -5.465 -30.134 1.00 88.06 111 HIS A N 1
ATOM 859 C CA . HIS A 1 111 ? 5.201 -5.800 -29.430 1.00 88.06 111 HIS A CA 1
ATOM 860 C C . HIS A 1 111 ? 5.064 -7.311 -29.194 1.00 88.06 111 HIS A C 1
ATOM 862 O O . HIS A 1 111 ? 5.467 -8.116 -30.034 1.00 88.06 111 HIS A O 1
ATOM 868 N N . ASN A 1 112 ? 4.460 -7.690 -28.062 1.00 88.38 112 ASN A N 1
ATOM 869 C CA . ASN A 1 112 ? 4.216 -9.083 -27.657 1.00 88.38 112 ASN A CA 1
ATOM 870 C C . ASN A 1 112 ? 5.476 -9.967 -27.591 1.00 88.38 112 ASN A C 1
ATOM 872 O O . ASN A 1 112 ? 5.377 -11.191 -27.658 1.00 88.38 112 ASN A O 1
ATOM 876 N N . GLN A 1 113 ? 6.660 -9.367 -27.452 1.00 89.88 113 GLN A N 1
ATOM 877 C CA . GLN A 1 113 ? 7.913 -10.088 -27.257 1.00 89.88 113 GLN A CA 1
ATOM 878 C C . GLN A 1 113 ? 8.436 -9.828 -25.842 1.00 89.88 113 GLN A C 1
ATOM 880 O O . GLN A 1 113 ? 8.604 -8.664 -25.468 1.00 89.88 113 GLN A O 1
ATOM 885 N N . PRO A 1 114 ? 8.711 -10.877 -25.046 1.00 86.12 114 PRO A N 1
ATOM 886 C CA . PRO A 1 114 ? 9.318 -10.708 -23.736 1.00 86.12 114 PRO A CA 1
ATOM 887 C C . PRO A 1 114 ? 10.678 -10.025 -23.846 1.00 86.12 114 PRO A C 1
ATOM 889 O O . PRO A 1 114 ? 11.504 -10.374 -24.693 1.00 86.12 114 PRO A O 1
ATOM 892 N N . TYR A 1 115 ? 10.932 -9.073 -22.954 1.00 88.56 115 TYR A N 1
ATOM 893 C CA . TYR A 1 115 ? 12.254 -8.483 -22.844 1.00 88.56 115 TYR A CA 1
ATOM 894 C C . TYR A 1 115 ? 13.235 -9.524 -22.263 1.00 88.56 115 TYR A C 1
ATOM 896 O O . TYR A 1 115 ? 12.950 -10.105 -21.215 1.00 88.56 115 TYR A O 1
ATOM 904 N N . PRO A 1 116 ? 14.383 -9.798 -22.914 1.00 88.81 116 PRO A N 1
ATOM 905 C CA . PRO A 1 116 ? 15.201 -10.975 -22.597 1.00 88.81 116 PRO A CA 1
ATOM 906 C C . PRO A 1 116 ? 16.058 -10.824 -21.336 1.00 88.81 116 PRO A C 1
ATOM 908 O O . PRO A 1 116 ? 16.636 -11.797 -20.860 1.00 88.81 116 PRO A O 1
ATOM 911 N N . GLN A 1 117 ? 16.203 -9.605 -20.819 1.00 89.69 117 GLN A N 1
ATOM 912 C CA . GLN A 1 117 ? 17.082 -9.315 -19.693 1.00 89.69 117 GLN A CA 1
ATOM 913 C C . GLN A 1 117 ? 16.261 -9.043 -18.429 1.00 89.69 117 GLN A C 1
ATOM 915 O O . GLN A 1 117 ? 15.173 -8.475 -18.520 1.00 89.69 117 GLN A O 1
ATOM 920 N N . PRO A 1 118 ? 16.795 -9.348 -17.232 1.00 89.94 118 PRO A N 1
ATOM 921 C CA . PRO A 1 118 ? 16.087 -9.032 -16.002 1.00 89.94 118 PRO A CA 1
ATOM 922 C C . PRO A 1 118 ? 15.910 -7.511 -15.841 1.00 89.94 118 PRO A C 1
ATOM 924 O O . PRO A 1 118 ? 16.705 -6.742 -16.417 1.00 89.94 118 PRO A O 1
ATOM 927 N N . PRO A 1 119 ? 14.931 -7.073 -15.033 1.00 93.12 119 PRO A N 1
ATOM 928 C CA . PRO A 1 119 ? 14.743 -5.664 -14.736 1.00 93.12 119 PRO A CA 1
ATOM 929 C C . PRO A 1 119 ? 15.944 -5.044 -14.011 1.00 93.12 119 PRO A C 1
ATOM 931 O O . PRO A 1 119 ? 16.797 -5.749 -13.457 1.00 93.12 119 PRO A O 1
ATOM 934 N N . VAL A 1 120 ? 16.010 -3.714 -14.047 1.00 93.44 120 VAL A N 1
ATOM 935 C CA . VAL A 1 120 ? 17.042 -2.902 -13.388 1.00 93.44 120 VAL A CA 1
ATOM 936 C C . VAL A 1 120 ? 16.357 -1.810 -12.566 1.00 93.44 120 VAL A C 1
ATOM 938 O O . VAL A 1 120 ? 15.524 -1.091 -13.111 1.00 93.44 120 VAL A O 1
ATOM 941 N N . SER A 1 121 ? 16.686 -1.698 -11.278 1.00 93.12 121 SER A N 1
ATOM 942 C CA . SER A 1 121 ? 16.229 -0.605 -10.404 1.00 93.12 121 SER A CA 1
ATOM 943 C C . SER A 1 121 ? 17.064 0.659 -10.638 1.00 93.12 121 SER A C 1
ATOM 945 O O . SER A 1 121 ? 18.148 0.591 -11.219 1.00 93.12 121 SER A O 1
ATOM 947 N N . ILE A 1 122 ? 16.583 1.809 -10.168 1.00 91.81 122 ILE A N 1
ATOM 948 C CA . ILE A 1 122 ? 17.328 3.072 -10.077 1.00 91.81 122 ILE A CA 1
ATOM 949 C C . ILE A 1 122 ? 18.683 2.879 -9.376 1.00 91.81 122 ILE A C 1
ATOM 951 O O . ILE A 1 122 ? 19.679 3.453 -9.807 1.00 91.81 122 ILE A O 1
ATOM 955 N N . GLU A 1 123 ? 18.751 2.034 -8.344 1.00 87.62 123 GLU A N 1
ATOM 956 C CA . GLU A 1 123 ? 20.007 1.714 -7.643 1.00 87.62 123 GLU A CA 1
ATOM 957 C C . GLU A 1 123 ? 20.892 0.705 -8.402 1.00 87.62 123 GLU A C 1
ATOM 959 O O . GLU A 1 123 ? 21.979 0.343 -7.952 1.00 87.62 123 GLU A O 1
ATOM 964 N N . GLY A 1 124 ? 20.449 0.244 -9.572 1.00 83.44 124 GLY A N 1
ATOM 965 C CA . GLY A 1 124 ? 21.090 -0.808 -10.347 1.00 83.44 124 GLY A CA 1
ATOM 966 C C . GLY A 1 124 ? 20.552 -2.197 -10.006 1.00 83.44 124 GLY A C 1
ATOM 967 O O . GLY A 1 124 ? 19.411 -2.367 -9.574 1.00 83.44 124 GLY A O 1
ATOM 968 N N . ARG A 1 125 ? 21.354 -3.236 -10.262 1.00 72.31 125 ARG A N 1
ATOM 969 C CA . ARG A 1 125 ? 21.013 -4.604 -9.855 1.00 72.31 125 ARG A CA 1
ATOM 970 C C . ARG A 1 125 ? 21.658 -4.951 -8.513 1.00 72.31 125 ARG A C 1
ATOM 972 O O . ARG A 1 125 ? 22.820 -4.599 -8.306 1.00 72.31 125 ARG A O 1
ATOM 979 N N . PRO A 1 126 ? 20.995 -5.762 -7.668 1.00 65.50 126 PRO A N 1
ATOM 980 C CA . PRO A 1 126 ? 21.617 -6.315 -6.466 1.00 65.50 126 PRO A CA 1
ATOM 981 C C . PRO A 1 126 ? 22.937 -7.053 -6.751 1.00 65.50 126 PRO A C 1
ATOM 983 O O . PRO A 1 126 ? 23.855 -7.005 -5.935 1.00 65.50 126 PRO A O 1
ATOM 986 N N . GLU A 1 127 ? 23.072 -7.699 -7.920 1.00 64.75 127 GLU A N 1
ATOM 987 C CA . GLU A 1 127 ? 24.320 -8.375 -8.308 1.00 64.75 127 GLU A CA 1
ATOM 988 C C . GLU A 1 127 ? 25.477 -7.400 -8.572 1.00 64.75 127 GLU A C 1
ATOM 990 O O . GLU A 1 127 ? 26.629 -7.755 -8.348 1.00 64.75 127 GLU A O 1
ATOM 995 N N . TRP A 1 128 ? 25.190 -6.169 -9.006 1.00 64.19 128 TRP A N 1
ATOM 996 C CA . TRP A 1 128 ? 26.205 -5.138 -9.261 1.00 64.19 128 TRP A CA 1
ATOM 997 C C . TRP A 1 128 ? 26.763 -4.524 -7.974 1.00 64.19 128 TRP A C 1
ATOM 999 O O . TRP A 1 128 ? 27.839 -3.933 -7.986 1.00 64.19 128 TRP A O 1
ATOM 1009 N N . LEU A 1 129 ? 26.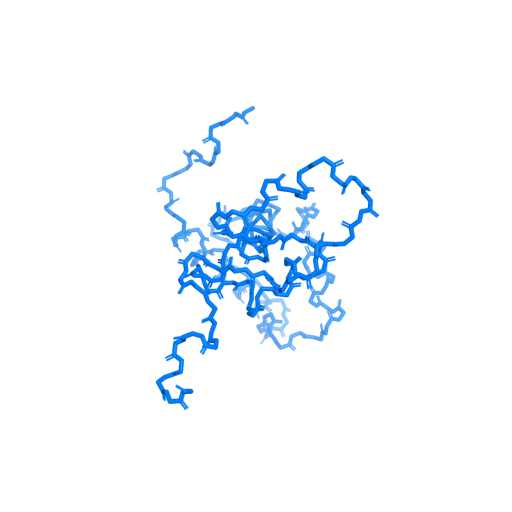047 -4.681 -6.858 1.00 60.28 129 LEU A N 1
ATOM 1010 C CA . LEU A 1 129 ? 26.446 -4.177 -5.544 1.00 60.28 129 LEU A CA 1
ATOM 1011 C C . LEU A 1 129 ? 27.332 -5.172 -4.771 1.00 60.28 129 LEU A C 1
ATOM 1013 O O . LEU A 1 129 ? 27.953 -4.797 -3.773 1.00 60.28 129 LEU A O 1
ATOM 1017 N N . ARG A 1 130 ? 27.445 -6.433 -5.218 1.00 53.72 130 ARG A N 1
ATOM 1018 C CA . ARG A 1 130 ? 28.392 -7.398 -4.638 1.00 53.72 130 ARG A CA 1
ATOM 1019 C C . ARG A 1 130 ? 29.803 -7.129 -5.169 1.00 53.72 130 ARG A C 1
ATOM 1021 O O . ARG A 1 130 ? 30.125 -7.468 -6.301 1.00 53.72 130 ARG A O 1
ATOM 1028 N N . LYS A 1 131 ? 30.676 -6.561 -4.328 1.00 43.41 131 LYS A N 1
ATOM 1029 C CA . LYS A 1 131 ? 32.126 -6.518 -4.586 1.00 43.41 131 LYS A CA 1
ATOM 1030 C C . LYS A 1 131 ? 32.682 -7.947 -4.663 1.00 43.41 131 LYS A C 1
ATOM 1032 O O . LYS A 1 131 ? 32.678 -8.639 -3.648 1.00 43.41 131 LYS A O 1
ATOM 1037 N N . GLY A 1 132 ? 33.192 -8.344 -5.831 1.00 57.56 132 GLY A N 1
ATOM 1038 C CA . GLY A 1 132 ? 33.980 -9.574 -6.006 1.00 57.56 132 GLY A CA 1
ATOM 1039 C C . GLY A 1 132 ? 33.547 -10.501 -7.147 1.00 57.56 132 GLY A C 1
ATOM 1040 O O . GLY A 1 132 ? 33.564 -11.713 -6.946 1.00 57.56 132 GLY A O 1
ATOM 1041 N N . ALA A 1 133 ? 33.160 -9.955 -8.304 1.00 40.22 133 ALA A N 1
ATOM 1042 C CA . ALA A 1 133 ? 33.166 -10.684 -9.576 1.00 40.22 133 ALA A CA 1
ATOM 1043 C C . ALA A 1 133 ? 34.406 -10.283 -10.382 1.00 40.22 133 ALA A C 1
ATOM 1045 O O . ALA A 1 133 ? 34.761 -9.082 -10.313 1.00 40.22 133 ALA A O 1
#

pLDDT: mean 90.66, std 11.18, range [40.22, 98.44]

Sequence (133 aa):
PTQGYQGEANPAQRYRTGLASIDSFLKQRDGKTFAELQPAEQDAFLTAMEAGKVELPNGVKSSGFFGLLLQNTMEGFFADPVYGGNKDMVSWRMLGFPGARYDYRDHVGKHNQPYPQPPVSIEGRPEWLRKGA